Protein AF-A0A0S8DIW8-F1 (afdb_monomer)

Radius of gyration: 29.11 Å; Cα contacts (8 Å, |Δi|>4): 76; chains: 1; bounding box: 41×68×83 Å

Nearest PDB structures (foldseek):
  7xzj-assembly1_A  TM=5.050E-01  e=3.297E+00  Chlamydomonas reinhardtii

Solvent-accessible surface area (backbone atoms only — not comparable to full-atom values): 6703 Å² total; per-residue (Å²): 136,87,78,62,46,80,40,100,41,64,31,93,86,79,65,44,72,42,23,28,41,35,95,90,82,39,38,32,23,80,82,79,67,49,72,46,50,70,69,57,46,52,52,51,52,53,50,52,59,65,70,59,64,76,77,82,83,74,90,70,94,75,86,86,76,91,78,74,81,81,68,79,79,79,82,79,80,78,80,82,89,77,78,86,87,82,81,86,87,88,85,90,83,91,133

Secondary structure (D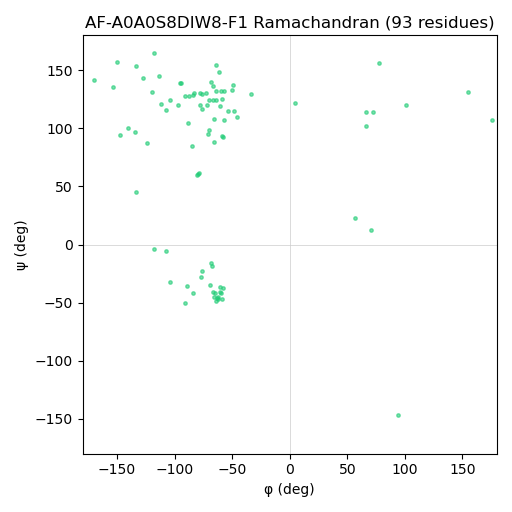SSP, 8-state):
-PPPEEE----TTT--S-EEEETTTEEEETTT--EE-HHHHHHHHHHHHHH-PPPP---------------------------------------

Structure (mmCIF, N/CA/C/O backbone):
data_AF-A0A0S8DIW8-F1
#
_entry.id   AF-A0A0S8DIW8-F1
#
loop_
_atom_site.group_PDB
_atom_site.id
_atom_site.type_symbol
_atom_site.label_atom_id
_atom_site.label_alt_id
_atom_site.label_comp_id
_atom_site.label_asym_id
_atom_site.label_enti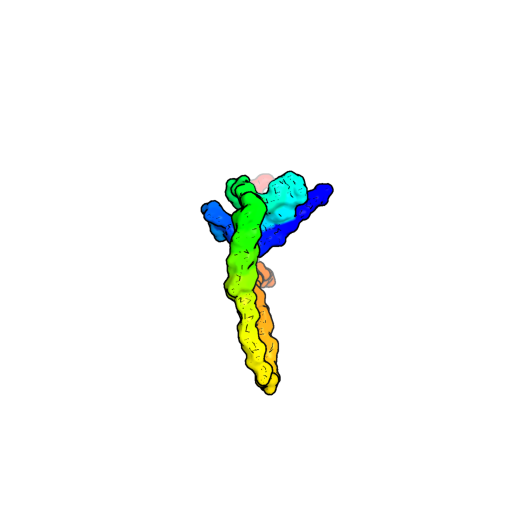ty_id
_atom_site.label_seq_id
_atom_site.pdbx_PDB_ins_code
_atom_site.Cartn_x
_atom_site.Cartn_y
_atom_site.Cartn_z
_atom_site.occupancy
_atom_site.B_iso_or_equiv
_atom_site.auth_seq_id
_atom_site.auth_comp_id
_atom_site.auth_asym_id
_atom_site.auth_atom_id
_atom_site.pdbx_PDB_model_num
ATOM 1 N N . MET A 1 1 ? 15.668 -10.644 -11.656 1.00 69.50 1 MET A N 1
ATOM 2 C CA . MET A 1 1 ? 14.268 -10.270 -11.380 1.00 69.50 1 MET A CA 1
ATOM 3 C C . MET A 1 1 ? 14.147 -10.238 -9.869 1.00 69.50 1 MET A C 1
ATOM 5 O O . MET A 1 1 ?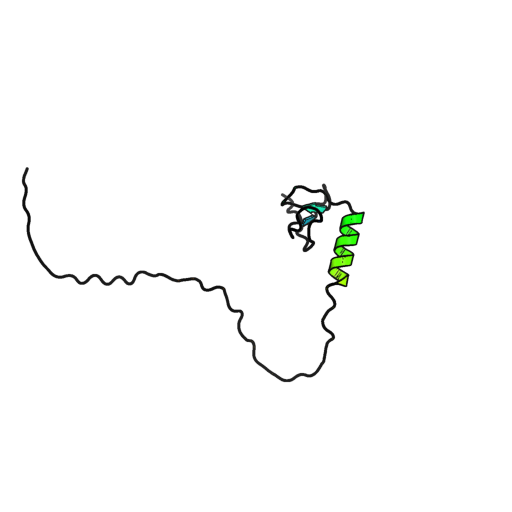 14.457 -11.253 -9.257 1.00 69.50 1 MET A O 1
ATOM 9 N N . PHE A 1 2 ? 13.906 -9.071 -9.276 1.00 70.06 2 PHE A N 1
ATOM 10 C CA . PHE A 1 2 ? 13.710 -8.956 -7.830 1.00 70.06 2 PHE A CA 1
ATOM 11 C C . PHE A 1 2 ? 12.222 -9.194 -7.569 1.00 70.06 2 PHE A C 1
ATOM 13 O O . PHE A 1 2 ? 11.397 -8.609 -8.266 1.00 70.06 2 PHE A O 1
ATOM 20 N N . ASP A 1 3 ? 11.894 -10.114 -6.666 1.00 78.50 3 ASP A N 1
ATOM 21 C CA . ASP A 1 3 ? 10.501 -10.406 -6.327 1.00 78.50 3 ASP A CA 1
ATOM 22 C C . ASP A 1 3 ? 10.098 -9.499 -5.154 1.00 78.50 3 ASP A C 1
ATOM 24 O O . ASP A 1 3 ? 10.843 -9.428 -4.167 1.00 78.50 3 ASP A O 1
ATOM 28 N N . PRO A 1 4 ? 8.991 -8.753 -5.261 1.00 87.25 4 PRO A N 1
ATOM 29 C CA . PRO A 1 4 ? 8.569 -7.829 -4.220 1.00 87.25 4 PRO A CA 1
ATOM 30 C C . PRO A 1 4 ? 8.114 -8.600 -2.973 1.00 87.25 4 PRO A C 1
ATOM 32 O O . PRO A 1 4 ? 7.449 -9.634 -3.050 1.00 87.25 4 PRO A O 1
ATOM 35 N N . GLU A 1 5 ? 8.460 -8.104 -1.787 1.00 90.88 5 GLU A N 1
ATOM 36 C CA . GLU A 1 5 ? 8.190 -8.816 -0.538 1.00 90.88 5 GLU A CA 1
ATOM 37 C C . GLU A 1 5 ? 6.718 -8.664 -0.141 1.00 90.88 5 GLU A C 1
ATOM 39 O O . GLU A 1 5 ? 6.244 -7.553 0.094 1.00 90.88 5 GLU A O 1
ATOM 44 N N . HIS A 1 6 ? 5.985 -9.771 -0.024 1.00 91.56 6 HIS A N 1
ATOM 45 C CA . HIS A 1 6 ? 4.595 -9.734 0.426 1.00 91.56 6 HIS A CA 1
ATOM 46 C C . HIS A 1 6 ? 4.474 -9.299 1.896 1.00 91.56 6 HIS A C 1
ATOM 48 O O . HIS A 1 6 ? 5.199 -9.793 2.762 1.00 91.56 6 HIS A O 1
ATOM 54 N N . LYS A 1 7 ? 3.515 -8.415 2.190 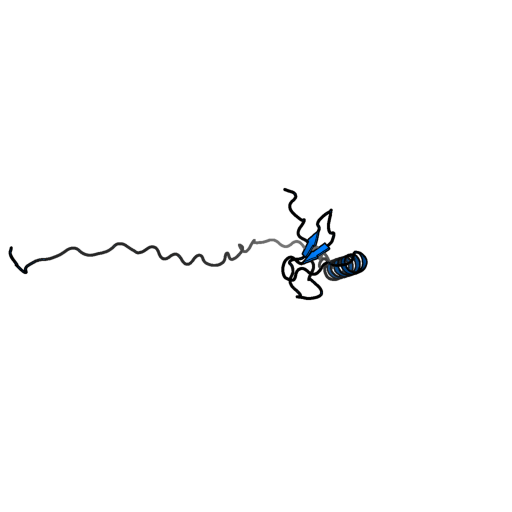1.00 90.12 7 LYS A N 1
ATOM 55 C CA . LYS A 1 7 ? 3.198 -7.938 3.541 1.00 90.12 7 LYS A CA 1
ATOM 56 C C . LYS A 1 7 ? 1.752 -8.285 3.897 1.00 90.12 7 LYS A C 1
ATOM 58 O O . LYS A 1 7 ? 0.830 -7.984 3.140 1.00 90.12 7 LYS A O 1
ATOM 63 N N . ASP A 1 8 ? 1.554 -8.867 5.079 1.00 88.94 8 ASP A N 1
ATOM 64 C CA . ASP A 1 8 ? 0.233 -9.224 5.624 1.00 88.94 8 ASP A CA 1
ATOM 65 C C . ASP A 1 8 ? -0.464 -7.983 6.218 1.00 88.94 8 ASP A C 1
ATOM 67 O O . ASP A 1 8 ? -0.715 -7.878 7.418 1.00 88.94 8 ASP A O 1
ATOM 71 N N . ILE A 1 9 ? -0.694 -6.980 5.367 1.00 90.50 9 ILE A N 1
ATOM 72 C CA . ILE A 1 9 ? -1.422 -5.752 5.697 1.00 90.50 9 ILE A CA 1
ATOM 73 C C . ILE A 1 9 ? -2.541 -5.525 4.676 1.00 90.50 9 ILE A C 1
ATOM 75 O O . ILE A 1 9 ? -2.403 -5.825 3.487 1.00 90.50 9 ILE A O 1
ATOM 79 N N . ASP A 1 10 ? -3.671 -5.005 5.147 1.00 91.56 10 ASP A N 1
ATOM 80 C CA . ASP A 1 10 ? -4.818 -4.684 4.299 1.00 91.56 10 ASP A CA 1
ATOM 81 C C . ASP A 1 10 ? -4.574 -3.363 3.550 1.00 91.56 10 ASP A C 1
ATOM 83 O O . ASP A 1 10 ? -4.229 -2.345 4.152 1.00 91.56 10 ASP A O 1
ATOM 87 N N . CYS A 1 11 ? -4.786 -3.349 2.230 1.00 93.19 11 CYS A N 1
ATOM 88 C CA . CYS A 1 11 ? -4.722 -2.109 1.456 1.00 93.19 11 CYS A CA 1
ATOM 89 C C . CYS A 1 11 ? -5.832 -1.133 1.899 1.00 93.19 11 CYS A C 1
ATOM 91 O O . CYS A 1 11 ? -7.002 -1.523 1.899 1.00 93.19 11 CYS A O 1
ATOM 93 N N . PRO A 1 12 ? -5.538 0.153 2.164 1.00 91.88 12 PRO A N 1
ATOM 94 C CA . PRO A 1 12 ? -6.542 1.111 2.637 1.00 91.88 12 PRO A CA 1
ATOM 95 C C . PRO A 1 12 ? -7.619 1.445 1.591 1.00 91.88 12 PRO A C 1
ATOM 97 O O . PRO A 1 12 ? -8.685 1.942 1.946 1.00 91.88 12 PRO A O 1
ATOM 100 N N . LYS A 1 13 ? -7.366 1.178 0.300 1.00 93.12 13 LYS A N 1
ATOM 101 C CA . LYS A 1 13 ? -8.314 1.452 -0.793 1.00 93.12 13 LYS A CA 1
ATOM 102 C C . LYS A 1 13 ? -9.228 0.274 -1.106 1.00 93.12 13 LYS A C 1
ATOM 104 O O . LYS A 1 13 ? -10.434 0.457 -1.220 1.00 93.12 13 LYS A O 1
ATOM 109 N N . CYS A 1 14 ? -8.660 -0.918 -1.293 1.00 94.38 14 CYS A N 1
ATOM 110 C CA . CYS A 1 14 ? -9.415 -2.094 -1.742 1.00 94.38 14 CYS A CA 1
ATOM 111 C C . CYS A 1 14 ? -9.645 -3.141 -0.646 1.00 94.38 14 CYS A C 1
ATOM 113 O O . CYS A 1 14 ? -10.348 -4.118 -0.895 1.00 94.38 14 CYS A O 1
ATOM 115 N N . LEU A 1 15 ? -9.061 -2.947 0.544 1.00 91.06 15 LEU A N 1
ATOM 116 C CA . LEU A 1 15 ? -9.157 -3.843 1.703 1.00 91.06 15 LEU A CA 1
ATOM 117 C C . LEU A 1 15 ? -8.699 -5.281 1.415 1.00 91.06 15 LEU A C 1
ATOM 119 O O . LEU A 1 15 ? -9.090 -6.219 2.103 1.00 91.06 15 LEU A O 1
ATOM 123 N N . GLN A 1 16 ? -7.870 -5.467 0.385 1.00 90.69 16 GLN A N 1
ATOM 124 C CA . GLN A 1 16 ? -7.266 -6.757 0.073 1.00 90.69 16 GLN A CA 1
ATOM 125 C C . GLN A 1 16 ? -5.870 -6.853 0.689 1.00 90.69 16 GLN A C 1
ATOM 127 O O . GLN A 1 16 ? -5.074 -5.915 0.595 1.00 90.69 16 GLN A O 1
ATOM 132 N N . ARG A 1 17 ? -5.544 -8.029 1.237 1.00 89.94 17 ARG A N 1
ATOM 133 C CA . ARG A 1 17 ? -4.206 -8.397 1.736 1.00 89.94 17 ARG A CA 1
ATOM 134 C C . ARG A 1 17 ? -3.277 -8.786 0.603 1.00 89.94 17 ARG A C 1
ATOM 136 O O . ARG A 1 17 ? -2.872 -9.934 0.456 1.00 89.94 17 ARG A O 1
ATOM 143 N N . ARG A 1 18 ? -3.034 -7.831 -0.282 1.00 92.19 18 ARG A N 1
ATOM 144 C CA . ARG A 1 18 ? -2.153 -7.968 -1.447 1.00 92.19 18 ARG A CA 1
ATOM 145 C C . ARG A 1 18 ? -1.245 -6.753 -1.534 1.00 92.19 18 ARG A C 1
ATOM 147 O O . ARG A 1 18 ? -1.119 -6.138 -2.592 1.00 92.19 18 ARG A O 1
ATOM 154 N N . VAL A 1 19 ? -0.695 -6.371 -0.386 1.00 93.50 19 VAL A N 1
ATOM 155 C CA . VAL A 1 19 ? 0.296 -5.307 -0.275 1.00 93.50 19 VAL A CA 1
ATOM 156 C C . VAL A 1 19 ? 1.686 -5.925 -0.310 1.00 93.50 19 VAL A C 1
ATOM 158 O O . VAL A 1 19 ? 1.921 -6.999 0.246 1.00 93.50 19 VAL A O 1
ATOM 161 N N . TYR A 1 20 ? 2.584 -5.260 -1.020 1.00 94.31 20 TYR A N 1
ATOM 162 C CA . TYR A 1 20 ? 3.946 -5.695 -1.256 1.00 94.31 20 TYR A CA 1
ATOM 163 C C . TYR A 1 20 ? 4.899 -4.530 -1.025 1.00 94.31 20 TYR A C 1
ATOM 165 O O . TYR A 1 20 ? 4.512 -3.370 -1.159 1.00 94.31 20 TYR A O 1
ATOM 173 N N . PHE A 1 21 ? 6.134 -4.855 -0.668 1.00 93.06 21 PHE A N 1
ATOM 174 C CA . PHE A 1 21 ? 7.224 -3.907 -0.525 1.00 93.06 21 PHE A CA 1
ATOM 175 C C . PHE A 1 21 ? 8.261 -4.151 -1.619 1.00 93.06 21 PHE A C 1
ATOM 177 O O . PHE A 1 21 ? 8.837 -5.238 -1.715 1.00 93.06 21 PHE A O 1
ATOM 184 N N . ASP A 1 22 ? 8.500 -3.128 -2.426 1.00 91.50 22 ASP A N 1
ATOM 185 C CA . ASP A 1 22 ? 9.574 -3.074 -3.409 1.00 91.50 22 ASP A CA 1
ATOM 186 C C . ASP A 1 22 ? 10.588 -1.998 -2.998 1.00 91.50 22 ASP A C 1
ATOM 188 O O . ASP A 1 22 ? 10.226 -0.980 -2.416 1.00 91.50 22 ASP A O 1
ATOM 192 N N . ARG A 1 23 ? 11.879 -2.224 -3.253 1.00 88.06 23 ARG A N 1
ATOM 193 C CA . ARG A 1 23 ? 12.935 -1.290 -2.822 1.00 88.06 23 ARG A CA 1
ATOM 194 C C . ARG A 1 23 ? 13.024 -0.032 -3.684 1.00 88.06 23 ARG A C 1
ATOM 196 O O . ARG A 1 23 ? 13.591 0.953 -3.222 1.00 88.06 23 ARG A O 1
ATOM 203 N N . GLU A 1 24 ? 12.534 -0.083 -4.916 1.00 88.62 24 GLU A N 1
ATOM 204 C CA . GLU A 1 24 ? 12.522 1.038 -5.857 1.00 88.62 24 GLU A CA 1
ATOM 205 C C . GLU A 1 24 ? 11.246 1.873 -5.705 1.00 88.62 24 GLU A C 1
ATOM 207 O O . GLU A 1 24 ? 11.305 3.094 -5.821 1.00 88.62 24 GLU A O 1
ATOM 212 N N . ILE A 1 25 ? 10.111 1.223 -5.419 1.00 88.88 25 ILE A N 1
ATOM 213 C CA . ILE A 1 25 ? 8.784 1.867 -5.385 1.00 88.88 25 ILE A CA 1
ATOM 214 C C . ILE A 1 25 ? 8.286 2.114 -3.949 1.00 88.88 25 ILE A C 1
ATOM 216 O O . ILE A 1 25 ? 7.592 3.092 -3.695 1.00 88.88 25 ILE A O 1
ATOM 220 N N . GLY A 1 26 ? 8.633 1.248 -2.996 1.00 91.38 26 GLY A N 1
ATOM 221 C CA . GLY A 1 26 ? 8.090 1.259 -1.636 1.00 91.38 26 GLY A CA 1
ATOM 222 C C . GLY A 1 26 ? 6.896 0.315 -1.470 1.00 91.38 26 GLY A C 1
ATOM 223 O O . GLY A 1 26 ? 6.847 -0.766 -2.065 1.00 91.38 26 GLY A O 1
ATOM 224 N N . PHE A 1 27 ? 5.939 0.683 -0.615 1.00 94.50 27 PHE A N 1
ATOM 225 C CA . PHE A 1 27 ? 4.747 -0.129 -0.363 1.00 94.50 27 PHE A CA 1
ATOM 226 C C . PHE A 1 27 ? 3.680 0.112 -1.431 1.00 94.50 27 PHE A C 1
ATOM 228 O O . PHE A 1 27 ? 3.297 1.245 -1.696 1.00 94.50 27 PHE A O 1
ATOM 235 N N . TYR A 1 28 ? 3.130 -0.953 -2.006 1.00 94.88 28 TYR A N 1
ATOM 236 C CA . TYR A 1 28 ? 2.053 -0.836 -2.988 1.00 94.88 28 TYR A CA 1
ATOM 237 C C . TYR A 1 28 ? 1.117 -2.040 -2.962 1.00 94.88 28 TYR A C 1
ATOM 239 O O . TYR A 1 28 ? 1.470 -3.140 -2.534 1.00 94.88 28 TYR A O 1
ATOM 247 N N . CYS A 1 29 ? -0.111 -1.842 -3.433 1.00 94.88 29 CYS A N 1
ATOM 248 C CA . CYS A 1 29 ? -1.086 -2.913 -3.573 1.00 94.88 29 CYS A CA 1
ATOM 249 C C . CYS A 1 29 ? -1.109 -3.469 -5.000 1.00 94.88 29 CYS A C 1
ATOM 251 O O . CYS A 1 29 ? -1.494 -2.767 -5.932 1.00 94.88 29 CYS A O 1
ATOM 253 N N . MET A 1 30 ? -0.829 -4.764 -5.170 1.00 93.06 30 MET A N 1
ATOM 254 C CA . MET A 1 30 ? -0.901 -5.425 -6.483 1.00 93.06 30 MET A CA 1
ATOM 255 C C . MET A 1 30 ? -2.331 -5.563 -7.030 1.00 93.06 30 MET A C 1
ATOM 257 O O . MET A 1 30 ? -2.508 -5.836 -8.213 1.00 93.06 30 MET A O 1
ATOM 261 N N . SER A 1 31 ? -3.361 -5.392 -6.196 1.00 93.44 31 SER A N 1
ATOM 262 C CA . SER A 1 31 ? -4.757 -5.519 -6.636 1.00 93.44 31 SER A CA 1
ATOM 263 C C . SER A 1 31 ? -5.326 -4.259 -7.265 1.00 93.44 31 SER A C 1
ATOM 265 O O . SER A 1 31 ? -6.078 -4.351 -8.229 1.00 93.44 31 SER A O 1
ATOM 267 N N . CYS A 1 32 ? -5.031 -3.093 -6.689 1.00 94.88 32 CYS A N 1
ATOM 268 C CA . CYS A 1 32 ? -5.579 -1.817 -7.153 1.00 94.88 32 CYS A CA 1
ATOM 269 C C . CYS A 1 32 ? -4.513 -0.834 -7.643 1.00 94.88 32 CYS A C 1
ATOM 271 O O . CYS A 1 32 ? -4.873 0.248 -8.095 1.00 94.88 32 CYS A O 1
ATOM 273 N N . GLY A 1 33 ? -3.227 -1.184 -7.539 1.00 93.38 33 GLY A N 1
ATOM 274 C CA . GLY A 1 33 ? -2.115 -0.320 -7.933 1.00 93.38 33 GLY A CA 1
ATOM 275 C C . GLY A 1 33 ? -1.902 0.882 -7.013 1.00 93.38 33 GLY A C 1
ATOM 276 O O . GLY A 1 33 ? -1.192 1.802 -7.389 1.00 93.38 33 GLY A O 1
ATOM 277 N N . TYR A 1 34 ? -2.534 0.916 -5.835 1.00 95.06 34 TYR A N 1
ATOM 278 C CA . TYR A 1 34 ? -2.348 2.019 -4.894 1.00 95.06 34 TYR A CA 1
ATOM 279 C C . TYR A 1 34 ? -0.958 1.951 -4.262 1.00 95.06 34 TYR A C 1
ATOM 281 O O . TYR A 1 34 ? -0.643 0.963 -3.593 1.00 95.06 34 TYR A O 1
ATOM 289 N N . GLU A 1 35 ? -0.171 3.003 -4.461 1.00 95.31 35 GLU A N 1
ATOM 290 C CA . GLU A 1 35 ? 1.064 3.267 -3.728 1.00 95.31 35 GLU A CA 1
ATOM 291 C C . GLU A 1 35 ? 0.716 3.791 -2.336 1.00 95.31 35 GLU A C 1
ATOM 293 O O . GLU A 1 35 ? -0.118 4.682 -2.174 1.00 95.31 35 GLU A O 1
ATOM 298 N N . ILE A 1 36 ? 1.318 3.182 -1.326 1.00 94.62 36 ILE A N 1
ATOM 299 C CA . ILE A 1 36 ? 1.074 3.463 0.081 1.00 94.62 36 ILE A CA 1
ATOM 300 C C . ILE A 1 36 ? 2.268 4.271 0.570 1.00 94.62 36 ILE A C 1
ATOM 302 O O . ILE A 1 36 ? 3.408 3.824 0.449 1.00 94.62 36 ILE A O 1
ATOM 306 N N . SER A 1 37 ? 2.005 5.451 1.124 1.00 93.06 37 SER A N 1
ATOM 307 C CA . SER A 1 37 ? 3.065 6.282 1.696 1.00 93.06 37 SER A CA 1
ATOM 308 C C . SER A 1 37 ? 3.726 5.599 2.897 1.00 93.06 37 SER A C 1
ATOM 310 O O . SER A 1 37 ? 3.097 4.795 3.588 1.00 93.06 37 SER A O 1
ATOM 312 N N . ASP A 1 38 ? 4.981 5.943 3.189 1.00 89.94 38 ASP A N 1
ATOM 313 C CA . ASP A 1 38 ? 5.698 5.373 4.338 1.00 89.94 38 ASP A CA 1
ATOM 314 C C . ASP A 1 38 ? 4.964 5.635 5.664 1.00 89.94 38 ASP A C 1
ATOM 316 O O . ASP A 1 38 ? 4.887 4.754 6.519 1.00 89.94 38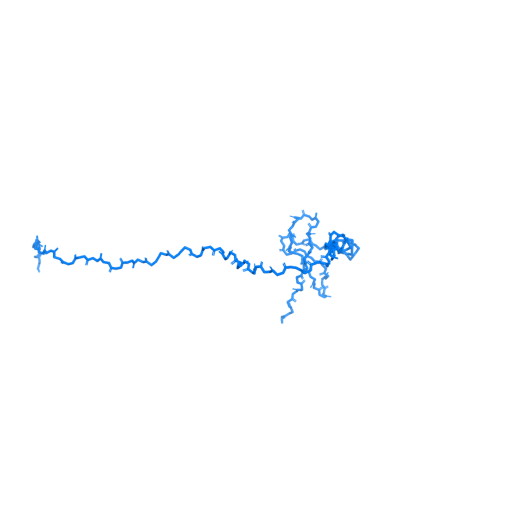 ASP A O 1
ATOM 320 N N . GLU A 1 39 ? 4.355 6.814 5.818 1.00 92.00 39 GLU A N 1
ATOM 321 C CA . GLU A 1 39 ? 3.553 7.171 6.995 1.00 92.00 39 GLU A CA 1
ATOM 322 C C . GLU A 1 39 ? 2.310 6.275 7.137 1.00 92.00 39 GLU A C 1
ATOM 324 O O . GLU A 1 39 ? 2.041 5.745 8.220 1.00 92.00 39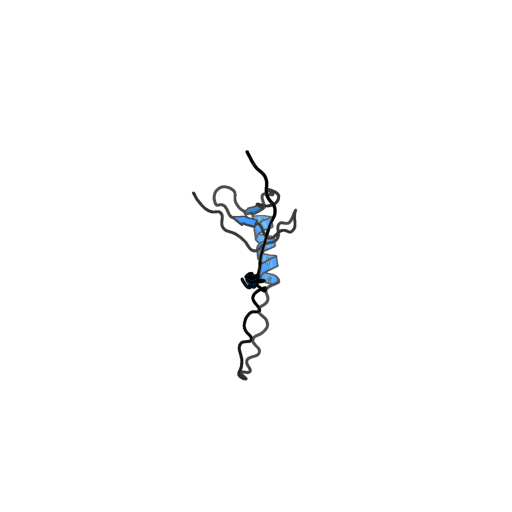 GLU A O 1
ATOM 329 N N . GLU A 1 40 ? 1.574 6.043 6.043 1.00 92.50 40 GLU A N 1
ATOM 330 C CA . GLU A 1 40 ? 0.433 5.119 6.028 1.00 92.50 40 GLU A CA 1
ATOM 331 C C . GLU A 1 40 ? 0.874 3.676 6.288 1.00 92.50 40 GLU A C 1
ATOM 333 O O . GLU A 1 40 ? 0.216 2.955 7.040 1.00 92.50 40 GLU A O 1
ATOM 338 N N . ALA A 1 41 ? 1.983 3.241 5.687 1.00 90.25 41 ALA A N 1
ATOM 339 C CA . ALA A 1 41 ? 2.512 1.895 5.860 1.00 90.25 41 ALA A CA 1
ATOM 340 C C . ALA A 1 41 ? 2.894 1.636 7.322 1.00 90.25 41 ALA A C 1
ATOM 342 O O . ALA A 1 41 ? 2.505 0.608 7.881 1.00 90.25 41 ALA A O 1
ATOM 343 N N . LEU A 1 42 ? 3.583 2.582 7.967 1.00 91.00 42 LEU A N 1
ATOM 344 C CA . LEU A 1 42 ? 3.924 2.505 9.389 1.00 91.00 42 LEU A CA 1
ATOM 345 C C . LEU A 1 42 ? 2.671 2.399 10.260 1.00 91.00 42 LEU A C 1
ATOM 347 O O . LEU A 1 42 ? 2.593 1.504 11.103 1.00 91.00 42 LEU A O 1
ATOM 351 N N . PHE A 1 43 ? 1.665 3.238 10.010 1.00 92.31 43 PHE A N 1
ATOM 352 C CA . PHE A 1 43 ? 0.398 3.188 10.740 1.00 92.31 43 PHE A CA 1
ATOM 353 C C . PHE A 1 43 ? -0.327 1.843 10.566 1.00 92.31 43 PHE A C 1
ATOM 355 O O . PHE A 1 43 ? -0.860 1.277 11.524 1.00 92.31 43 PHE A O 1
ATOM 362 N N . LEU A 1 44 ? -0.335 1.287 9.351 1.00 90.62 44 LEU A N 1
ATOM 363 C CA . LEU A 1 44 ? -0.951 -0.013 9.069 1.00 90.62 44 LEU A CA 1
ATOM 364 C C . LEU A 1 44 ? -0.209 -1.161 9.766 1.00 90.62 44 LEU A C 1
ATOM 366 O O . LEU A 1 44 ? -0.852 -2.047 10.332 1.00 90.62 44 LEU A O 1
ATOM 370 N N . ILE A 1 45 ? 1.123 -1.132 9.781 1.00 88.38 45 ILE A N 1
ATOM 371 C CA . ILE A 1 45 ? 1.950 -2.125 10.480 1.00 88.38 45 ILE A CA 1
ATOM 372 C C . ILE A 1 45 ? 1.732 -2.038 11.997 1.00 88.38 45 ILE A C 1
ATOM 374 O O . ILE A 1 45 ? 1.527 -3.062 12.656 1.00 88.38 45 ILE A O 1
ATOM 378 N N . GLU A 1 46 ? 1.721 -0.831 12.562 1.00 90.50 46 GLU A N 1
ATOM 379 C CA . GLU A 1 46 ? 1.443 -0.607 13.985 1.00 90.50 46 GLU A CA 1
ATOM 380 C C . GLU A 1 46 ? 0.054 -1.132 14.370 1.00 90.50 46 GLU A C 1
ATOM 382 O O . GLU A 1 46 ? -0.118 -1.810 15.388 1.00 90.50 46 GLU A O 1
ATOM 387 N N . LYS A 1 47 ? -0.947 -0.894 13.520 1.00 87.75 47 LYS A N 1
ATOM 388 C CA . LYS A 1 47 ? -2.304 -1.397 13.735 1.00 87.75 47 LYS A CA 1
ATOM 389 C C . LYS A 1 47 ? -2.348 -2.925 13.753 1.00 87.75 47 LYS A C 1
ATOM 391 O O . LYS A 1 47 ? -2.953 -3.499 14.660 1.00 87.75 47 LYS A O 1
ATOM 396 N N . VAL A 1 48 ? -1.702 -3.589 12.793 1.00 86.12 48 VAL A N 1
ATOM 397 C CA . VAL A 1 48 ? -1.680 -5.060 12.722 1.00 86.12 48 VAL A CA 1
ATOM 398 C C . VAL A 1 48 ? -0.967 -5.649 13.939 1.00 86.12 48 VAL A C 1
ATOM 400 O O . VAL A 1 48 ? -1.536 -6.499 14.629 1.00 86.12 48 VAL A O 1
ATOM 403 N N . THR A 1 49 ? 0.220 -5.138 14.272 1.00 84.62 49 THR A N 1
ATOM 404 C CA . THR A 1 49 ? 0.992 -5.586 15.445 1.00 84.62 49 THR A CA 1
ATOM 405 C C . THR A 1 49 ? 0.239 -5.368 16.761 1.00 84.62 49 THR A C 1
ATOM 407 O O . THR A 1 49 ? 0.262 -6.243 17.624 1.00 84.62 49 THR A O 1
ATOM 410 N N . SER A 1 50 ? -0.516 -4.274 16.891 1.00 81.62 50 SER A N 1
ATOM 411 C CA . SER A 1 50 ? -1.353 -3.996 18.069 1.00 81.62 50 SER A CA 1
ATOM 412 C C . SER A 1 50 ? -2.555 -4.937 18.200 1.00 81.62 50 SER A C 1
ATOM 414 O O . SER A 1 50 ? -2.953 -5.293 19.312 1.00 81.62 50 SER A O 1
ATOM 416 N N . THR A 1 51 ? -3.155 -5.348 17.079 1.00 73.50 51 THR A N 1
ATOM 417 C CA . THR A 1 51 ? -4.291 -6.287 17.087 1.00 73.50 51 THR A CA 1
ATOM 418 C C . THR A 1 51 ? -3.871 -7.737 17.319 1.00 73.50 51 THR A C 1
ATOM 420 O O . THR A 1 51 ? -4.628 -8.506 17.913 1.00 73.50 51 THR A O 1
ATOM 423 N N . CYS A 1 52 ? -2.647 -8.104 16.939 1.00 62.69 52 CYS A N 1
ATOM 424 C CA . CYS A 1 52 ? -2.048 -9.402 17.229 1.00 62.69 52 CYS A CA 1
ATOM 425 C C . CYS A 1 52 ? -1.492 -9.455 18.661 1.00 62.69 52 CYS A C 1
ATOM 427 O O . CYS A 1 52 ? -0.306 -9.699 18.870 1.00 62.69 52 CYS A O 1
ATOM 429 N N . LYS A 1 53 ? -2.339 -9.267 19.682 1.00 63.22 53 LYS A N 1
ATOM 430 C CA . LYS A 1 53 ? -1.954 -9.697 21.033 1.00 63.22 53 LYS A CA 1
ATOM 431 C C . LYS A 1 53 ? -1.795 -11.222 21.023 1.00 63.22 53 LYS A C 1
ATOM 433 O O . LYS A 1 53 ? -2.767 -11.905 20.685 1.00 63.22 53 LYS A O 1
ATOM 438 N N . PRO A 1 54 ? -0.636 -11.783 21.415 1.00 57.06 54 PRO A N 1
ATOM 439 C CA . PRO A 1 54 ? -0.585 -13.200 21.733 1.00 57.06 54 PRO A CA 1
ATOM 440 C C . PRO A 1 54 ? -1.575 -13.444 22.877 1.00 57.06 54 PRO A C 1
ATOM 442 O O . PRO A 1 54 ? -1.620 -12.679 23.846 1.00 57.06 54 PRO A O 1
ATOM 445 N N . ALA A 1 55 ? -2.419 -14.468 22.737 1.00 59.03 55 ALA A N 1
ATOM 446 C CA . ALA A 1 55 ? -3.258 -14.927 23.835 1.00 59.03 55 ALA A CA 1
ATOM 447 C C . ALA A 1 55 ? -2.360 -15.133 25.071 1.00 59.03 55 ALA A C 1
ATOM 449 O O . ALA A 1 55 ? -1.278 -15.704 24.919 1.00 59.03 55 ALA A O 1
ATOM 450 N N . PRO A 1 56 ? -2.740 -14.644 26.267 1.00 55.84 56 PRO A N 1
ATOM 451 C CA . PRO A 1 56 ? -1.908 -14.816 27.444 1.00 55.84 56 PRO A CA 1
ATOM 452 C C . PRO A 1 56 ? -1.687 -16.308 27.685 1.00 55.84 56 PRO A C 1
ATOM 454 O O . PRO A 1 56 ? -2.638 -17.088 27.766 1.00 55.84 56 PRO A O 1
ATOM 457 N N . ASP A 1 57 ? -0.412 -16.670 27.771 1.00 50.03 57 ASP A N 1
ATOM 458 C CA . ASP A 1 57 ? 0.091 -18.000 28.075 1.00 50.03 57 ASP A CA 1
ATOM 459 C C . ASP A 1 57 ? -0.461 -18.439 29.443 1.00 50.03 57 ASP A C 1
ATOM 461 O O . ASP A 1 57 ? 0.062 -18.097 30.505 1.00 50.03 57 ASP A O 1
ATOM 465 N N . SER A 1 58 ? -1.595 -19.143 29.444 1.00 47.53 58 SER A N 1
ATOM 466 C CA . SER A 1 58 ? -2.069 -19.845 30.632 1.00 47.53 58 SER A CA 1
ATOM 467 C C . SER A 1 58 ? -1.383 -21.200 30.655 1.00 47.53 58 SER A C 1
ATOM 469 O O . SER A 1 58 ? -1.900 -22.205 30.165 1.00 47.53 58 SER A O 1
ATOM 471 N N . GLY A 1 59 ? -0.173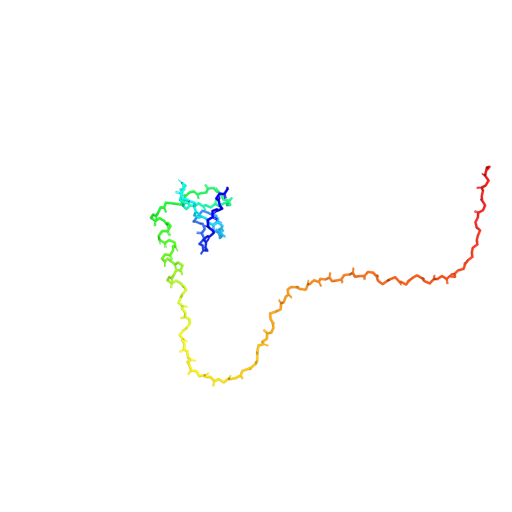 -21.209 31.210 1.00 51.44 59 GLY A N 1
ATOM 472 C CA . GLY A 1 59 ? 0.563 -22.423 31.511 1.00 51.44 59 GLY A CA 1
ATOM 473 C C . GLY A 1 59 ? -0.224 -23.318 32.468 1.00 51.44 59 GLY A C 1
ATOM 474 O O . GLY A 1 59 ? -0.095 -23.202 33.684 1.00 51.44 59 GLY A O 1
ATOM 475 N N . LYS A 1 60 ? -1.000 -24.254 31.920 1.00 48.44 60 LYS A N 1
ATOM 476 C CA . LYS A 1 60 ? -1.331 -25.535 32.553 1.00 48.44 60 LYS A CA 1
ATOM 477 C C . LYS A 1 60 ? -1.313 -26.630 31.495 1.00 48.44 60 LYS A C 1
ATOM 479 O O . LYS A 1 60 ? -2.252 -26.815 30.730 1.00 48.44 60 LYS A O 1
ATOM 484 N N . ALA A 1 61 ? -0.205 -27.362 31.475 1.00 56.44 61 ALA A N 1
ATOM 485 C CA . ALA A 1 61 ? -0.053 -28.578 30.701 1.00 56.44 61 ALA A CA 1
ATOM 486 C C . ALA A 1 61 ? -1.079 -29.637 31.142 1.00 56.44 61 ALA A C 1
ATOM 488 O O . ALA A 1 61 ? -1.033 -30.119 32.272 1.00 56.44 61 ALA A O 1
ATOM 489 N N . ALA A 1 62 ? -1.946 -30.052 30.220 1.00 46.19 62 ALA A N 1
ATOM 490 C CA . ALA A 1 62 ? -2.603 -31.355 30.246 1.00 46.19 62 ALA A CA 1
ATOM 491 C C . ALA A 1 62 ? -2.841 -31.835 28.801 1.00 46.19 62 ALA A C 1
ATOM 493 O O . ALA A 1 62 ? -3.782 -31.447 28.125 1.00 46.19 62 ALA A O 1
ATOM 494 N N . ARG A 1 63 ? -1.875 -32.633 28.342 1.00 48.94 63 ARG A N 1
ATOM 495 C CA . ARG A 1 63 ? -1.876 -33.646 27.272 1.00 48.94 63 ARG A CA 1
ATOM 496 C C . ARG A 1 63 ? -3.140 -33.849 26.388 1.00 48.94 63 ARG A C 1
ATOM 498 O O . ARG A 1 63 ? -4.119 -34.416 26.851 1.00 48.94 63 ARG A O 1
ATOM 505 N N . LEU A 1 64 ? -2.893 -33.661 25.075 1.00 49.44 64 LEU A N 1
ATOM 506 C CA . LEU A 1 64 ? -3.242 -34.500 23.894 1.00 49.44 64 LEU A CA 1
ATOM 507 C C . LEU A 1 64 ? -4.689 -34.496 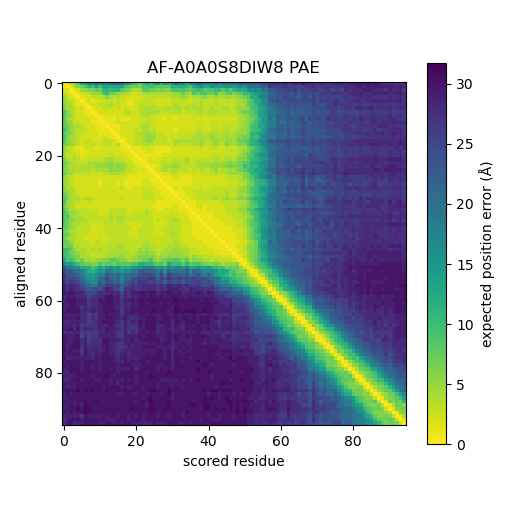23.330 1.00 49.44 64 LEU A C 1
ATOM 509 O O . LEU A 1 64 ? -5.628 -34.309 24.092 1.00 49.44 64 LEU A O 1
ATOM 513 N N . PRO A 1 65 ? -4.906 -34.842 22.033 1.00 46.75 65 PRO A N 1
ATOM 514 C CA . PRO A 1 65 ? -3.971 -34.980 20.911 1.00 46.75 65 PRO A CA 1
ATOM 515 C C . PRO A 1 65 ? -4.261 -34.002 19.752 1.00 46.75 65 PRO A C 1
ATOM 517 O O . PRO A 1 65 ? -5.328 -33.409 19.624 1.00 46.75 65 PRO A O 1
ATOM 520 N N . ILE A 1 66 ? -3.263 -33.885 18.881 1.00 54.75 66 ILE A N 1
ATOM 521 C CA . ILE A 1 66 ? -3.302 -33.270 17.553 1.00 54.75 66 ILE A CA 1
ATOM 522 C C . ILE A 1 66 ? -4.551 -33.748 16.794 1.00 54.75 66 ILE A C 1
ATOM 524 O O . ILE A 1 66 ? -4.623 -34.908 16.396 1.00 54.75 66 ILE A O 1
ATOM 528 N N . VAL A 1 67 ? -5.529 -32.863 16.581 1.00 48.62 67 VAL A N 1
ATOM 529 C CA . VAL A 1 67 ? -6.559 -33.085 15.561 1.00 48.62 67 VAL A CA 1
ATOM 530 C C . VAL A 1 67 ? -6.016 -32.512 14.265 1.00 48.62 67 VAL A C 1
ATOM 532 O O . VAL A 1 67 ? -5.905 -31.302 14.079 1.00 48.62 67 VAL A O 1
ATOM 535 N N . GLU A 1 68 ? -5.613 -33.449 13.418 1.00 48.75 68 GLU A N 1
ATOM 536 C CA . GLU A 1 68 ? -5.213 -33.294 12.031 1.00 48.75 68 GLU A CA 1
ATOM 537 C C . GLU A 1 68 ? -5.990 -32.185 11.310 1.00 48.75 68 GLU A C 1
ATOM 539 O O . GLU A 1 68 ? -7.223 -32.130 11.312 1.00 48.75 68 GLU A O 1
ATOM 544 N N . VAL A 1 69 ? -5.230 -31.309 10.655 1.00 51.28 69 VAL A N 1
ATOM 545 C CA . VAL A 1 69 ? -5.718 -30.307 9.713 1.00 51.28 69 VAL A CA 1
ATOM 546 C C . VAL A 1 69 ? -6.657 -30.982 8.721 1.00 51.28 69 VAL A C 1
ATOM 548 O O . VAL A 1 69 ? -6.248 -31.805 7.900 1.00 51.28 69 VAL A O 1
ATOM 551 N N . LYS A 1 70 ? -7.930 -30.592 8.768 1.00 45.25 70 LYS A N 1
ATOM 552 C CA . LYS A 1 70 ? -8.930 -30.968 7.775 1.00 45.25 70 LYS A CA 1
ATOM 553 C C . LYS A 1 70 ? -8.532 -30.316 6.445 1.00 45.25 70 LYS A C 1
ATOM 555 O O . LYS A 1 70 ? -8.936 -29.195 6.146 1.00 45.25 70 LYS A O 1
ATOM 560 N N . LYS A 1 71 ? -7.700 -31.005 5.655 1.00 51.12 71 LYS A N 1
ATOM 561 C CA . LYS A 1 71 ? -7.476 -30.685 4.239 1.00 51.12 71 LYS A CA 1
ATOM 562 C C . LYS A 1 71 ? -8.846 -30.526 3.564 1.00 51.12 71 LYS A C 1
ATOM 564 O O . LYS A 1 71 ? -9.732 -31.353 3.811 1.00 51.12 71 LYS A O 1
ATOM 569 N N . PRO A 1 72 ? -9.047 -29.521 2.696 1.00 43.53 72 PRO A N 1
ATOM 570 C CA . PRO A 1 72 ? -10.217 -29.508 1.835 1.00 43.53 72 PRO A CA 1
ATOM 571 C C . PRO A 1 72 ? -10.229 -30.804 1.018 1.00 43.53 72 PRO A C 1
ATOM 573 O O . PRO A 1 72 ? -9.203 -31.234 0.483 1.00 43.53 72 PRO A O 1
ATOM 576 N N . ARG A 1 73 ? -11.390 -31.466 0.995 1.00 48.41 73 ARG A N 1
ATOM 577 C CA . ARG A 1 73 ? -11.608 -32.720 0.273 1.00 48.41 73 ARG A CA 1
ATOM 578 C C . ARG A 1 73 ? -11.188 -32.529 -1.185 1.00 48.41 73 ARG A C 1
ATOM 580 O O . ARG A 1 73 ? -11.842 -31.794 -1.919 1.00 48.41 73 ARG A O 1
ATOM 587 N N . ARG A 1 74 ? -10.142 -33.232 -1.624 1.00 51.72 74 ARG A N 1
ATOM 588 C CA . ARG A 1 74 ? -10.034 -33.606 -3.036 1.00 51.72 74 ARG A CA 1
ATOM 589 C C . ARG A 1 74 ? -11.188 -34.570 -3.288 1.00 51.72 74 ARG A C 1
ATOM 591 O O . ARG A 1 74 ? -11.191 -35.671 -2.745 1.00 51.72 74 ARG A O 1
ATOM 598 N N . ARG A 1 75 ? -12.205 -34.120 -4.020 1.00 49.94 75 ARG A N 1
ATOM 599 C CA . ARG A 1 75 ? -13.234 -35.002 -4.566 1.00 49.94 75 ARG A CA 1
ATOM 600 C C . ARG A 1 75 ? -12.554 -35.823 -5.657 1.00 49.94 75 ARG A C 1
ATOM 602 O O . ARG A 1 75 ? -12.271 -35.315 -6.736 1.00 49.94 75 ARG A O 1
ATOM 609 N N . SER A 1 76 ? -12.174 -37.039 -5.300 1.00 46.75 76 SER A N 1
ATOM 610 C CA . SER A 1 76 ? -11.769 -38.086 -6.225 1.00 46.75 76 SER A CA 1
ATOM 611 C C . SER A 1 76 ? -13.015 -38.543 -6.973 1.00 46.75 76 SER A C 1
ATOM 613 O O . SER A 1 76 ? -13.972 -38.969 -6.336 1.00 46.75 76 SER A O 1
ATOM 615 N N . GLU A 1 77 ? -12.990 -38.496 -8.296 1.00 50.69 77 GLU A N 1
ATOM 616 C CA . GLU A 1 77 ? -13.830 -39.363 -9.121 1.00 50.69 77 GLU A CA 1
ATOM 617 C C . GLU A 1 77 ? -12.866 -40.101 -10.052 1.00 50.69 77 GLU A C 1
ATOM 619 O O . GLU A 1 77 ? -12.486 -39.618 -11.115 1.00 50.69 77 GLU A O 1
ATOM 624 N N . GLN A 1 78 ? -12.360 -41.236 -9.559 1.00 45.78 78 GLN A N 1
ATOM 625 C CA . GLN A 1 78 ? -11.892 -42.302 -10.435 1.00 45.78 78 GLN A CA 1
ATOM 626 C C . GLN A 1 78 ? -13.145 -42.945 -11.041 1.00 45.78 78 GLN A C 1
ATOM 628 O O . GLN A 1 78 ? -14.061 -43.260 -10.282 1.00 45.78 78 GLN A O 1
ATOM 633 N N . PRO A 1 79 ? -13.226 -43.136 -12.364 1.00 43.72 79 PRO A N 1
ATOM 634 C CA . PRO A 1 79 ? -14.245 -43.996 -12.931 1.00 43.72 79 PRO A CA 1
ATOM 635 C C . PRO A 1 79 ? -13.840 -45.454 -12.694 1.00 43.72 79 PRO A C 1
ATOM 637 O O . PRO A 1 79 ? -12.816 -45.919 -13.198 1.00 43.72 79 PRO A O 1
ATOM 640 N N . ASP A 1 80 ? -14.653 -46.170 -11.918 1.00 48.03 80 ASP A N 1
ATOM 641 C CA . ASP A 1 80 ? -14.680 -47.628 -11.907 1.00 48.03 80 ASP A CA 1
ATOM 642 C C . ASP A 1 80 ? -14.977 -48.119 -13.330 1.00 48.03 80 ASP A C 1
ATOM 644 O O . ASP A 1 80 ? -16.088 -48.000 -13.851 1.00 48.03 80 ASP A O 1
ATOM 648 N N . HIS A 1 81 ? -13.953 -48.662 -13.982 1.00 52.56 81 HIS A N 1
ATOM 649 C CA . HIS A 1 81 ? -14.119 -49.447 -15.191 1.00 52.56 81 HIS A CA 1
ATOM 650 C C . HIS A 1 81 ? -14.759 -50.783 -14.823 1.00 52.56 81 HIS A C 1
ATOM 652 O O . HIS A 1 81 ? -14.071 -51.743 -14.484 1.00 52.56 81 HIS A O 1
ATOM 658 N N . ILE A 1 82 ? -16.082 -50.855 -14.936 1.00 47.72 82 ILE A N 1
ATOM 659 C CA . ILE A 1 82 ? -16.806 -52.117 -15.057 1.00 47.72 82 ILE A CA 1
ATOM 660 C C . ILE A 1 82 ? -17.827 -51.931 -16.177 1.00 47.72 82 ILE A C 1
ATOM 662 O O . ILE A 1 82 ? -18.899 -51.367 -15.984 1.00 47.72 82 ILE A O 1
ATOM 666 N N . SER A 1 83 ? -17.476 -52.379 -17.379 1.00 46.91 83 SER A N 1
ATOM 667 C CA . SER A 1 83 ? -18.464 -52.678 -18.413 1.00 46.91 83 SER A CA 1
ATOM 668 C C . SER A 1 83 ? -18.540 -54.198 -18.545 1.00 46.91 83 SER A C 1
ATOM 670 O O . SER A 1 83 ? -17.531 -54.815 -18.892 1.00 46.91 83 SER A O 1
ATOM 672 N N . PRO A 1 84 ? -19.687 -54.819 -18.229 1.00 46.16 84 PRO A N 1
ATOM 673 C CA . PRO A 1 84 ? -19.908 -56.227 -18.509 1.00 46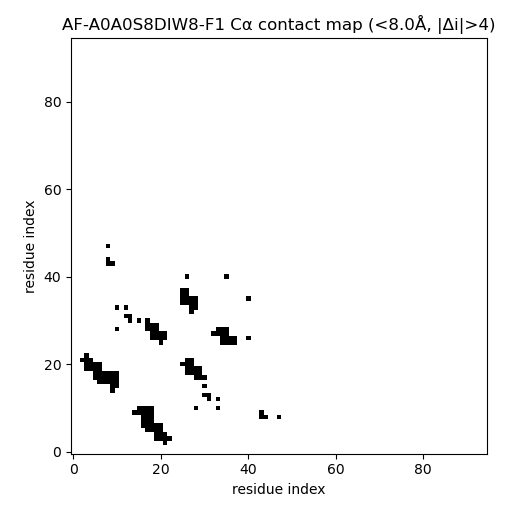.16 84 PRO A CA 1
ATOM 674 C C . PRO A 1 84 ? -19.955 -56.441 -20.027 1.00 46.16 84 PRO A C 1
ATOM 676 O O . PRO A 1 84 ? -20.722 -55.797 -20.739 1.00 46.16 84 PRO A O 1
ATOM 679 N N . GLY A 1 85 ? -19.097 -57.339 -20.509 1.00 43.59 85 GLY A N 1
ATOM 680 C CA . GLY A 1 85 ? -19.185 -57.914 -21.843 1.00 43.59 85 GLY A CA 1
ATOM 681 C C . GLY A 1 85 ? -20.163 -59.086 -21.844 1.00 43.59 85 GLY A C 1
ATOM 682 O O . GLY A 1 85 ? -20.067 -59.951 -20.974 1.00 43.59 85 GLY A O 1
ATOM 683 N N . THR A 1 86 ? -21.104 -59.049 -22.788 1.00 40.28 86 THR A N 1
ATOM 684 C CA . THR A 1 86 ? -22.000 -60.085 -23.364 1.00 40.28 86 THR A CA 1
ATOM 685 C C . THR A 1 86 ? -23.211 -59.300 -23.901 1.00 40.28 86 THR A C 1
ATOM 687 O O . THR A 1 86 ? -23.717 -58.427 -23.210 1.00 40.28 86 THR A O 1
ATOM 690 N N . ASP A 1 87 ? -23.730 -59.447 -25.112 1.00 40.09 87 ASP A N 1
ATOM 691 C CA . ASP A 1 87 ? -23.523 -60.402 -26.189 1.00 40.09 87 ASP A CA 1
ATOM 692 C C . ASP A 1 87 ? -24.270 -59.847 -27.427 1.00 40.09 87 ASP A C 1
ATOM 694 O O . ASP A 1 87 ? -25.346 -59.266 -27.299 1.00 40.09 87 ASP A O 1
ATOM 698 N N . GLU A 1 88 ? -23.659 -60.016 -28.596 1.00 41.28 88 GLU A N 1
ATOM 699 C CA . GLU A 1 88 ? -24.299 -60.339 -29.880 1.00 41.28 88 GLU A CA 1
ATOM 700 C C . GLU A 1 88 ? -25.262 -59.383 -30.646 1.00 41.28 88 GLU A C 1
ATOM 702 O O . GLU A 1 88 ? -26.435 -59.201 -30.350 1.00 41.28 88 GLU A O 1
ATOM 707 N N . THR A 1 89 ? -24.748 -58.968 -31.819 1.00 40.25 89 THR A N 1
ATOM 708 C CA . THR A 1 89 ? -25.264 -59.345 -33.160 1.00 40.25 89 THR A CA 1
ATOM 709 C C . THR A 1 89 ? -26.151 -58.369 -33.967 1.00 40.25 89 THR A C 1
ATOM 711 O O . THR A 1 89 ? -27.293 -58.070 -33.650 1.00 40.25 89 THR A O 1
ATOM 714 N N . GLN A 1 90 ? -25.592 -58.048 -35.151 1.00 40.88 90 GLN A N 1
ATOM 715 C CA . GLN A 1 90 ? -26.172 -57.652 -36.451 1.00 40.88 90 GLN A CA 1
ATOM 716 C C . GLN A 1 90 ? -26.805 -56.264 -36.649 1.00 40.88 90 GLN A C 1
ATOM 718 O O . GLN A 1 90 ? -27.969 -56.040 -36.339 1.00 40.88 90 GLN A O 1
ATOM 723 N N . THR A 1 91 ? -26.161 -55.454 -37.506 1.00 41.25 91 THR A N 1
ATOM 724 C CA . THR A 1 91 ? -26.774 -55.126 -38.812 1.00 41.25 91 THR A CA 1
ATOM 725 C C . THR A 1 91 ? -25.755 -54.766 -39.907 1.00 41.25 91 THR A C 1
ATOM 727 O O . THR A 1 91 ? -24.799 -54.029 -39.703 1.00 41.25 91 THR A O 1
ATOM 730 N N . LYS A 1 92 ? -26.008 -55.346 -41.084 1.00 43.69 92 LYS A N 1
ATOM 731 C CA . LYS A 1 92 ? -25.388 -55.207 -42.416 1.00 43.69 92 LYS A CA 1
ATOM 732 C C . LYS A 1 92 ? -25.491 -53.792 -43.019 1.00 43.69 92 LYS A C 1
ATOM 734 O O . LYS A 1 92 ? -26.558 -53.193 -42.908 1.00 43.69 92 LYS A O 1
ATOM 739 N N . LYS A 1 93 ? -24.484 -53.389 -43.814 1.00 45.44 93 LYS A N 1
ATOM 740 C CA . LYS A 1 93 ? -24.559 -52.797 -45.186 1.00 45.44 93 LYS A CA 1
ATOM 741 C C . LYS A 1 93 ? -23.133 -52.407 -45.630 1.00 45.44 93 LYS A C 1
ATOM 743 O O . LYS A 1 93 ? -22.488 -51.648 -44.925 1.00 45.44 93 LYS A O 1
ATOM 748 N N . THR A 1 94 ? -22.497 -53.124 -46.558 1.00 43.12 94 THR A N 1
ATOM 749 C CA . THR A 1 94 ? -22.580 -53.007 -48.033 1.00 43.12 94 THR A CA 1
ATOM 750 C C . THR A 1 94 ? -22.014 -51.690 -48.559 1.00 43.12 94 THR A C 1
ATOM 752 O O . THR A 1 94 ? -22.721 -50.691 -48.533 1.00 43.12 94 THR A O 1
ATOM 755 N N . GLU A 1 95 ? -20.795 -51.752 -49.097 1.00 42.81 95 GLU A N 1
ATOM 756 C CA . GLU A 1 95 ? -20.441 -51.289 -50.449 1.00 42.81 95 GLU A CA 1
ATOM 757 C C . GLU A 1 95 ? -19.201 -52.049 -50.940 1.00 42.81 95 GLU A C 1
ATOM 759 O O . GLU A 1 95 ? -18.341 -52.371 -50.086 1.00 42.81 95 GLU A O 1
#

Mean predicted aligned error: 18.09 Å

Foldseek 3Di:
DDDWAQDQFQDPPPRDSQWTQDPVQGIAHPPPGDRADPVRVVVRVVVVVVVPDPDPPPDDDDDDDDDDDPDDDPPDDDDDPDDDDDDDDDDDDDD

Sequence (95 aa):
MFDPEHKDIDCPKCLQRRVYFDREIGFYCMSCGYEISDEEALFLIEKVTSTCKPAPDSGKAARLPIVEVKKPRRRSEQPDHISPGTDETQTKKTE

pLDDT: mean 70.63, std 21.47, range [40.09, 95.31]